Protein AF-A0A355BJ75-F1 (afdb_monomer)

Radius of gyration: 17.8 Å; Cα contacts (8 Å, |Δi|>4): 146; chains: 1; bounding box: 40×38×51 Å

Foldseek 3Di:
DDDDDDPLNQLDDPVLVVDDVVVSVVLSVLLVVLLCLLQCLLLVVLLCVPPNVVVDPPVVSVVVCVLVVLAPDRSLVQSVVLLVQLVVLVVVLVPDDVVVSVVSNVCSLVVVLVVCSVVSNHGVVSSVSNVSSVVSLVSRPDPVVSVVSSVSNVVSSVVSNVD

Secondary structure (DSSP, 8-state):
------GGGGG--GGGGTS-HHHHHHHHHHHHHHHHHHHHHHHHHHHHHHH-GGGS-HHHHHHHHHHHTT--S-HHHHHHHHHHHHHHHHHHHHTS-HHHHHHHHHHHHHHHHHHHHHTTSS-HHHHHHHHHHHHHHHT-S-HHHHHHHHHHHHHHHHHHHH-

pLDDT: mean 85.35, std 8.66, range [39.56, 93.38]

Structure (mmCIF, N/CA/C/O backbone):
data_AF-A0A355BJ75-F1
#
_entry.id   AF-A0A355BJ75-F1
#
loop_
_atom_site.group_PDB
_atom_site.id
_atom_site.type_symbol
_atom_site.label_atom_id
_atom_site.label_alt_id
_atom_site.label_comp_id
_atom_site.label_asym_id
_atom_site.label_entity_id
_atom_site.label_seq_id
_atom_site.pdbx_PDB_ins_code
_atom_site.Cartn_x
_atom_site.Cartn_y
_atom_site.Cartn_z
_atom_site.occupancy
_atom_site.B_iso_or_equiv
_atom_site.auth_seq_id
_atom_site.auth_comp_id
_atom_site.auth_asym_id
_atom_site.auth_atom_id
_atom_site.pdbx_PDB_model_num
ATOM 1 N N . MET A 1 1 ? 5.037 14.702 -27.907 1.00 39.56 1 MET A N 1
ATOM 2 C CA . MET A 1 1 ? 3.839 14.291 -28.670 1.00 39.56 1 MET A CA 1
ATOM 3 C C . MET A 1 1 ? 3.348 12.990 -28.061 1.00 39.56 1 MET A C 1
ATOM 5 O O . MET A 1 1 ? 4.135 12.057 -28.001 1.00 39.56 1 MET A O 1
ATOM 9 N N . ALA A 1 2 ? 2.124 12.947 -27.533 1.00 49.44 2 ALA A N 1
ATOM 10 C CA . ALA A 1 2 ? 1.550 11.709 -27.013 1.00 49.44 2 ALA A CA 1
ATOM 11 C C . ALA A 1 2 ? 1.023 10.887 -28.198 1.00 49.44 2 ALA A C 1
ATOM 13 O O . ALA A 1 2 ? 0.060 11.292 -28.846 1.00 49.44 2 ALA A O 1
ATOM 14 N N . MET A 1 3 ? 1.692 9.779 -28.521 1.00 63.31 3 MET A N 1
ATOM 15 C CA . MET A 1 3 ? 1.093 8.733 -29.352 1.00 63.31 3 MET A CA 1
ATOM 16 C C . MET A 1 3 ? 0.128 7.917 -28.480 1.00 63.31 3 MET A C 1
ATOM 18 O O . MET A 1 3 ? 0.359 7.808 -27.273 1.00 63.31 3 MET A O 1
ATOM 22 N N . PRO A 1 4 ? -0.956 7.366 -29.049 1.00 58.50 4 PRO A N 1
ATOM 23 C CA . PRO A 1 4 ? -1.841 6.480 -28.310 1.00 58.50 4 PRO A CA 1
ATOM 24 C C . PRO A 1 4 ? -1.044 5.260 -27.837 1.00 58.50 4 PRO A C 1
ATOM 26 O O . PRO A 1 4 ? -0.521 4.505 -28.652 1.00 58.50 4 PRO A O 1
ATOM 29 N N . ALA A 1 5 ? -0.938 5.111 -26.520 1.00 68.50 5 ALA A N 1
ATOM 30 C CA . ALA A 1 5 ? -0.322 3.969 -25.863 1.00 68.50 5 ALA A CA 1
ATOM 31 C C . ALA A 1 5 ? -1.426 3.098 -25.255 1.00 68.50 5 ALA A C 1
ATOM 33 O O . ALA A 1 5 ? -2.350 3.606 -24.610 1.00 68.50 5 ALA A O 1
ATOM 34 N N . GLY A 1 6 ? -1.349 1.789 -25.473 1.00 72.44 6 GLY A N 1
ATOM 35 C CA . GLY A 1 6 ? -2.214 0.824 -24.808 1.00 72.44 6 GLY A CA 1
ATOM 36 C C . GLY A 1 6 ? -1.858 0.697 -23.325 1.00 72.44 6 GLY A C 1
ATOM 37 O O . GLY A 1 6 ? -0.740 0.988 -22.912 1.00 72.44 6 GLY A O 1
ATOM 38 N N . PHE A 1 7 ? -2.785 0.200 -22.502 1.00 71.69 7 PHE A N 1
ATOM 39 C CA . PHE A 1 7 ? -2.536 -0.046 -21.071 1.00 71.69 7 PHE A CA 1
ATOM 40 C C . PHE A 1 7 ? -1.271 -0.892 -20.819 1.00 71.69 7 PHE A C 1
ATOM 42 O O . PHE A 1 7 ? -0.508 -0.624 -19.893 1.00 71.69 7 PHE A O 1
ATOM 49 N N . PHE A 1 8 ? -1.018 -1.879 -21.683 1.00 74.56 8 PHE A N 1
ATOM 50 C CA . PHE A 1 8 ? 0.146 -2.760 -21.595 1.00 74.56 8 PHE A CA 1
ATOM 51 C C . PHE A 1 8 ? 1.471 -2.092 -21.965 1.00 74.56 8 PHE A C 1
ATOM 53 O O . PHE A 1 8 ? 2.511 -2.564 -21.509 1.00 74.56 8 PHE A O 1
ATOM 60 N N . ASP A 1 9 ? 1.455 -0.998 -22.726 1.00 72.88 9 ASP A N 1
ATOM 61 C CA . ASP A 1 9 ? 2.684 -0.292 -23.109 1.00 72.88 9 ASP A CA 1
ATOM 62 C C . ASP A 1 9 ? 3.337 0.357 -21.892 1.00 72.88 9 ASP A C 1
ATOM 64 O O . ASP A 1 9 ? 4.556 0.447 -21.798 1.00 72.88 9 ASP A O 1
ATOM 68 N N . PHE A 1 10 ? 2.535 0.728 -20.898 1.00 73.06 10 PHE A N 1
ATOM 69 C CA . PHE A 1 10 ? 3.042 1.297 -19.661 1.00 73.06 10 PHE A CA 1
ATOM 70 C C . PHE A 1 10 ? 3.544 0.265 -18.645 1.00 73.06 10 PHE A C 1
ATOM 72 O O . PHE A 1 10 ? 4.187 0.621 -17.658 1.00 73.06 10 PHE A O 1
ATOM 79 N N . LEU A 1 11 ? 3.254 -1.016 -18.879 1.00 75.06 11 LEU A N 1
ATOM 80 C CA . LEU A 1 11 ? 3.837 -2.118 -18.120 1.00 75.06 11 LEU A CA 1
ATOM 81 C C . LEU A 1 11 ? 5.191 -2.546 -18.690 1.00 75.06 11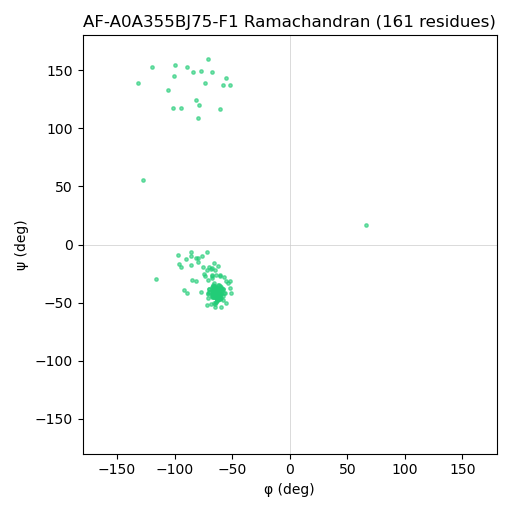 LEU A C 1
ATOM 83 O O . LEU A 1 11 ? 5.840 -3.395 -18.080 1.00 75.06 11 LEU A O 1
ATOM 87 N N . GLN A 1 12 ? 5.612 -1.989 -19.829 1.00 76.12 12 GLN A N 1
ATOM 88 C CA . GLN A 1 12 ? 6.899 -2.255 -20.460 1.00 76.12 12 GLN A CA 1
ATOM 89 C C . GLN A 1 12 ? 7.892 -1.134 -20.158 1.00 76.12 12 GLN A C 1
ATOM 91 O O . GLN A 1 12 ? 7.536 0.042 -20.096 1.00 76.12 12 GLN A O 1
ATOM 96 N N . THR A 1 13 ? 9.156 -1.510 -20.002 1.00 79.25 13 THR A N 1
ATOM 97 C CA . THR A 1 13 ? 10.265 -0.568 -19.821 1.00 79.25 13 THR A CA 1
ATOM 98 C C . THR A 1 13 ? 11.263 -0.753 -20.958 1.00 79.25 13 THR A C 1
ATOM 100 O O . THR A 1 13 ? 11.395 -1.853 -21.490 1.00 79.25 13 THR A O 1
ATOM 103 N N . ALA A 1 14 ? 12.012 0.296 -21.317 1.00 75.31 14 ALA A N 1
ATOM 104 C CA . ALA A 1 14 ? 13.102 0.188 -22.293 1.00 75.31 14 ALA A CA 1
ATOM 105 C C . ALA A 1 14 ? 14.116 -0.911 -21.913 1.00 75.31 14 ALA A C 1
ATOM 107 O O . ALA A 1 14 ? 14.617 -1.612 -22.788 1.00 75.31 14 ALA A O 1
ATOM 108 N N . ASP A 1 15 ? 14.329 -1.124 -20.611 1.00 73.94 15 ASP A N 1
ATOM 109 C CA . ASP A 1 15 ? 15.190 -2.177 -20.061 1.00 73.94 15 ASP A CA 1
ATOM 110 C C . ASP A 1 15 ? 14.740 -3.601 -20.434 1.00 73.94 15 ASP A C 1
ATOM 112 O O . ASP A 1 15 ? 15.571 -4.500 -20.548 1.00 73.94 15 ASP A O 1
ATOM 116 N N . ASP A 1 16 ? 13.448 -3.821 -20.703 1.00 79.25 16 ASP A N 1
ATOM 117 C CA . ASP A 1 16 ? 12.927 -5.147 -21.064 1.00 79.25 16 ASP A CA 1
ATOM 118 C C . ASP A 1 16 ? 13.431 -5.626 -22.427 1.00 79.25 16 ASP A C 1
ATOM 120 O O . ASP A 1 16 ? 13.516 -6.832 -22.657 1.00 79.25 16 ASP A O 1
ATOM 124 N N . TYR A 1 17 ? 13.784 -4.694 -23.317 1.00 81.31 17 TYR A N 1
ATOM 125 C CA . TYR A 1 17 ? 14.317 -5.003 -24.645 1.00 81.31 17 TYR A CA 1
ATOM 126 C C . TYR A 1 17 ? 15.775 -5.472 -24.600 1.00 81.31 17 TYR A C 1
ATOM 128 O O . TYR A 1 17 ? 16.236 -6.119 -25.538 1.00 81.31 17 TYR A O 1
ATOM 136 N N . TYR A 1 18 ? 16.489 -5.185 -23.508 1.00 84.69 18 TYR A N 1
ATOM 137 C CA . TYR A 1 18 ? 17.869 -5.627 -23.297 1.00 84.69 18 TYR A CA 1
ATOM 138 C C . TYR A 1 18 ? 17.955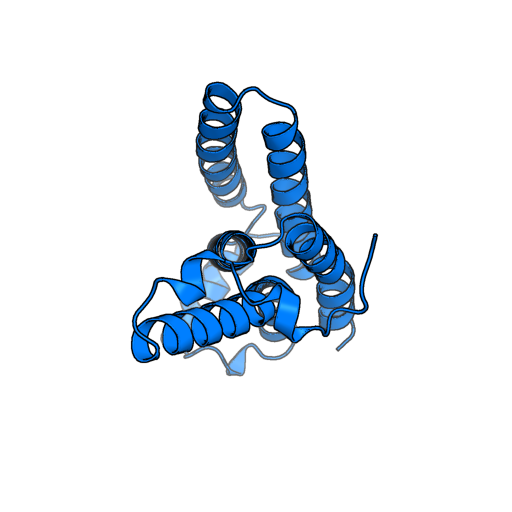 -6.981 -22.584 1.00 84.69 18 TYR A C 1
ATOM 140 O O . TYR A 1 18 ? 19.022 -7.594 -22.537 1.00 84.69 18 TYR A O 1
ATOM 148 N N . LEU A 1 19 ? 16.843 -7.463 -22.027 1.00 85.62 19 LEU A N 1
ATOM 149 C CA . LEU A 1 19 ? 16.778 -8.735 -21.320 1.00 85.62 19 LEU A CA 1
ATOM 150 C C . LEU A 1 19 ? 16.453 -9.893 -22.264 1.00 85.62 19 LEU A C 1
ATOM 152 O O . LEU A 1 19 ? 15.741 -9.755 -23.257 1.00 85.62 19 LEU A O 1
ATOM 156 N N . HIS A 1 20 ? 16.912 -11.090 -21.894 1.00 90.62 20 HIS A N 1
ATOM 157 C CA . HIS A 1 20 ? 16.468 -12.311 -22.560 1.00 90.62 20 HIS A CA 1
ATOM 158 C C . HIS A 1 20 ? 14.931 -12.432 -22.441 1.00 90.62 20 HIS A C 1
ATOM 160 O O . HIS A 1 20 ? 14.391 -12.226 -21.346 1.00 90.62 20 HIS A O 1
ATOM 166 N N . PRO A 1 21 ? 14.206 -12.826 -23.507 1.00 86.75 21 PRO A N 1
ATOM 167 C CA . PRO A 1 21 ? 12.739 -12.767 -23.567 1.00 86.75 21 PRO A CA 1
ATOM 168 C C . PRO A 1 21 ? 12.022 -13.537 -22.446 1.00 86.75 21 PRO A C 1
ATOM 170 O O . PRO A 1 21 ? 10.925 -13.159 -22.030 1.00 86.75 21 PRO A O 1
ATOM 173 N N . ILE A 1 22 ? 12.648 -14.589 -21.911 1.00 89.88 22 ILE A N 1
ATOM 174 C CA . ILE A 1 22 ? 12.136 -15.340 -20.754 1.00 89.88 22 ILE A CA 1
ATOM 175 C C . ILE A 1 22 ? 12.131 -14.460 -19.493 1.00 89.88 22 ILE A C 1
ATOM 177 O O . ILE A 1 22 ? 11.095 -14.334 -18.842 1.00 89.88 22 ILE A O 1
ATOM 181 N N . PHE A 1 23 ? 13.247 -13.793 -19.180 1.00 88.69 23 PHE A N 1
ATOM 182 C CA . PHE A 1 23 ? 13.347 -12.910 -18.013 1.00 88.69 23 PHE A CA 1
ATOM 183 C C . PHE A 1 23 ? 12.448 -11.678 -18.156 1.00 88.69 23 PHE A C 1
ATOM 185 O O . PHE A 1 23 ? 11.756 -11.323 -17.204 1.00 88.69 23 PHE A O 1
ATOM 192 N N . ALA A 1 24 ? 12.365 -11.092 -19.355 1.00 87.38 24 ALA A N 1
ATOM 193 C CA . ALA A 1 24 ? 11.446 -9.987 -19.636 1.00 87.38 24 ALA A CA 1
ATOM 194 C C . ALA A 1 24 ? 9.972 -10.390 -19.427 1.00 87.38 24 ALA A C 1
ATOM 196 O O . ALA A 1 24 ? 9.157 -9.618 -18.925 1.00 87.38 24 ALA A O 1
ATOM 197 N N . THR A 1 25 ? 9.599 -11.623 -19.776 1.00 87.31 25 THR A N 1
ATOM 198 C CA . THR A 1 25 ? 8.228 -12.119 -19.577 1.00 87.31 25 THR A CA 1
ATOM 199 C C . THR A 1 25 ? 7.916 -12.352 -18.102 1.00 87.31 25 THR A C 1
ATOM 201 O O . THR A 1 25 ? 6.856 -11.939 -17.640 1.00 87.31 25 THR A O 1
ATOM 204 N N . VAL A 1 26 ? 8.845 -12.930 -17.336 1.00 89.75 26 VAL A N 1
ATOM 205 C CA . VAL A 1 26 ? 8.689 -13.083 -15.879 1.00 89.75 26 VAL A CA 1
ATOM 206 C C . VAL A 1 26 ? 8.572 -11.719 -15.190 1.00 89.75 26 VAL A C 1
ATOM 208 O O . VAL A 1 26 ? 7.681 -11.530 -14.365 1.00 89.75 26 VAL A O 1
ATOM 211 N N . ALA A 1 27 ? 9.397 -10.740 -15.573 1.00 88.06 27 ALA A N 1
ATOM 212 C CA . ALA A 1 27 ? 9.315 -9.381 -15.041 1.00 88.06 27 ALA A CA 1
ATOM 213 C C . ALA A 1 27 ? 7.946 -8.730 -15.317 1.00 88.06 27 ALA A C 1
ATOM 215 O O . ALA A 1 27 ? 7.360 -8.124 -14.419 1.00 88.06 27 ALA A O 1
ATOM 216 N N . ARG A 1 28 ? 7.385 -8.916 -16.521 1.00 87.12 28 ARG A N 1
ATOM 217 C CA . ARG A 1 28 ? 6.034 -8.437 -16.866 1.00 87.12 28 ARG A CA 1
ATOM 218 C C . ARG A 1 28 ? 4.944 -9.069 -15.992 1.00 87.12 28 ARG A C 1
ATOM 220 O O . ARG A 1 28 ? 4.066 -8.349 -15.519 1.00 87.12 28 ARG A O 1
ATOM 227 N N . TRP A 1 29 ? 5.021 -10.373 -15.713 1.00 89.50 29 TRP A N 1
ATOM 228 C CA . TRP A 1 29 ? 4.088 -11.041 -14.792 1.00 89.50 29 TRP A CA 1
ATOM 229 C C . TRP A 1 29 ? 4.184 -10.500 -13.365 1.00 89.50 29 TRP A C 1
ATOM 231 O O . TRP A 1 29 ? 3.158 -10.267 -12.728 1.00 89.50 29 TRP A O 1
ATOM 241 N N . ILE A 1 30 ? 5.399 -10.239 -12.881 1.00 90.62 30 ILE A N 1
ATOM 242 C CA . ILE A 1 30 ? 5.610 -9.634 -11.562 1.00 90.62 30 ILE A CA 1
ATOM 243 C C . ILE A 1 30 ? 4.987 -8.234 -11.503 1.00 90.62 30 ILE A C 1
ATOM 245 O O . ILE A 1 30 ? 4.299 -7.929 -10.534 1.00 90.62 30 ILE A O 1
ATOM 249 N N . ARG A 1 31 ? 5.151 -7.399 -12.539 1.00 89.94 31 ARG A N 1
ATOM 250 C CA . ARG A 1 31 ? 4.524 -6.063 -12.591 1.00 89.94 31 ARG A CA 1
ATOM 251 C C . ARG A 1 31 ? 3.000 -6.132 -12.624 1.00 89.94 31 ARG A C 1
ATOM 253 O O . ARG A 1 31 ? 2.348 -5.324 -11.971 1.00 89.94 31 ARG A O 1
ATOM 260 N N . LEU A 1 32 ? 2.431 -7.109 -13.331 1.00 89.38 32 LEU A N 1
ATOM 261 C CA . LEU A 1 32 ? 0.985 -7.337 -13.339 1.00 89.38 32 LEU A CA 1
ATOM 262 C C . LEU A 1 32 ? 0.474 -7.701 -11.936 1.00 89.38 32 LEU A C 1
ATOM 264 O O . LEU A 1 32 ? -0.489 -7.110 -11.452 1.00 89.38 32 LEU A O 1
ATOM 268 N N . LEU A 1 33 ? 1.154 -8.628 -11.253 1.00 91.69 33 LEU A N 1
ATOM 269 C CA . LEU A 1 33 ? 0.840 -8.985 -9.867 1.00 91.69 33 LEU A CA 1
ATOM 270 C C . LEU A 1 33 ? 1.017 -7.792 -8.923 1.00 91.69 33 LEU A C 1
ATOM 272 O O . LEU A 1 33 ? 0.202 -7.589 -8.024 1.00 91.69 33 LEU A O 1
ATOM 276 N N . ALA A 1 34 ? 2.044 -6.975 -9.140 1.00 91.44 34 ALA A N 1
ATOM 277 C CA . ALA A 1 34 ? 2.289 -5.776 -8.357 1.00 91.44 34 ALA A CA 1
ATOM 278 C C . ALA A 1 34 ? 1.181 -4.727 -8.546 1.00 91.44 34 ALA A C 1
ATOM 280 O O . ALA A 1 34 ? 0.762 -4.097 -7.581 1.00 91.44 34 ALA A O 1
ATOM 281 N N . LEU A 1 35 ? 0.638 -4.581 -9.756 1.00 90.62 35 LEU A N 1
ATOM 282 C CA . LEU A 1 35 ? -0.479 -3.676 -10.029 1.00 90.62 35 LEU A CA 1
ATOM 283 C C . LEU A 1 35 ? -1.742 -4.088 -9.261 1.00 90.62 35 LEU A C 1
ATOM 285 O O . LEU A 1 35 ? -2.382 -3.251 -8.618 1.00 90.62 35 LEU A O 1
ATOM 289 N N . VAL A 1 36 ? -2.067 -5.384 -9.281 1.00 91.00 36 VAL A N 1
ATOM 290 C CA . VAL A 1 36 ? -3.214 -5.932 -8.542 1.00 91.00 36 VAL A CA 1
ATOM 291 C C . VAL A 1 36 ? -2.997 -5.781 -7.038 1.00 91.00 36 VAL A C 1
ATOM 293 O O . VAL A 1 36 ? -3.806 -5.161 -6.361 1.00 91.00 36 VAL A O 1
ATOM 296 N N . THR A 1 37 ? -1.875 -6.271 -6.511 1.00 92.06 37 THR A N 1
ATOM 297 C CA . THR A 1 37 ? -1.597 -6.244 -5.064 1.00 92.06 37 THR A CA 1
ATOM 298 C C . THR A 1 37 ? -1.445 -4.828 -4.510 1.00 92.06 37 THR A C 1
ATOM 300 O O . THR A 1 37 ? -1.911 -4.555 -3.408 1.00 92.06 37 THR A O 1
ATOM 303 N N . SER A 1 38 ? -0.862 -3.901 -5.272 1.00 91.44 38 SER A N 1
ATOM 304 C CA . SER A 1 38 ? -0.760 -2.492 -4.886 1.00 91.44 38 SER A CA 1
ATOM 305 C C . SER A 1 38 ? -2.132 -1.872 -4.633 1.00 91.44 38 SER A C 1
ATOM 307 O O . SER A 1 38 ? -2.265 -1.078 -3.712 1.00 91.44 38 SER A O 1
ATOM 309 N N . THR A 1 39 ? -3.150 -2.210 -5.420 1.00 90.00 39 THR A N 1
ATOM 310 C CA . THR A 1 39 ? -4.476 -1.583 -5.309 1.00 90.00 39 THR A CA 1
ATOM 311 C C . THR A 1 39 ? -5.414 -2.344 -4.379 1.00 90.00 39 THR A C 1
ATOM 313 O O . THR A 1 39 ? -6.135 -1.727 -3.599 1.00 90.00 39 THR A O 1
ATOM 316 N N . SER A 1 40 ? -5.380 -3.678 -4.415 1.00 90.62 40 SER A N 1
ATOM 317 C CA . SER A 1 40 ? -6.369 -4.511 -3.735 1.00 90.62 40 SER A CA 1
ATOM 318 C C . SER A 1 40 ? -5.962 -4.986 -2.341 1.00 90.62 40 SER A C 1
ATOM 320 O O . SER A 1 40 ? -6.841 -5.375 -1.578 1.00 90.62 40 SER A O 1
ATOM 322 N N . ALA A 1 41 ? -4.676 -4.985 -1.968 1.00 92.00 41 ALA A N 1
ATOM 323 C CA . ALA A 1 41 ? -4.231 -5.661 -0.743 1.00 92.00 41 ALA A CA 1
ATOM 324 C C . ALA A 1 41 ? -4.877 -5.103 0.539 1.00 92.00 41 ALA A C 1
ATOM 326 O O . ALA A 1 41 ? -5.373 -5.878 1.360 1.00 92.00 41 ALA A O 1
ATOM 327 N N . SER A 1 42 ? -4.924 -3.779 0.707 1.00 91.06 42 SER A N 1
ATOM 328 C CA . SER A 1 42 ? -5.552 -3.150 1.878 1.00 91.06 42 SER A CA 1
ATOM 329 C C . SER A 1 42 ? -7.074 -3.295 1.875 1.00 91.06 42 SER A C 1
ATOM 331 O O . SER A 1 42 ? -7.661 -3.594 2.914 1.00 91.06 42 SER A O 1
ATOM 333 N N . ALA A 1 43 ? -7.713 -3.197 0.708 1.00 90.31 43 ALA A N 1
ATOM 334 C CA . ALA A 1 43 ? -9.144 -3.458 0.551 1.00 90.31 43 ALA A CA 1
ATOM 335 C C . ALA A 1 43 ? -9.514 -4.912 0.910 1.00 90.31 43 ALA A C 1
ATOM 337 O O . ALA A 1 43 ? -10.464 -5.150 1.653 1.00 90.31 43 ALA A O 1
ATOM 338 N N . ILE A 1 44 ? -8.722 -5.891 0.458 1.00 90.00 44 ILE A N 1
ATOM 339 C CA . ILE A 1 44 ? -8.899 -7.312 0.787 1.00 90.00 44 ILE A CA 1
ATOM 340 C C . ILE A 1 44 ? -8.761 -7.540 2.295 1.00 90.00 44 ILE A C 1
ATOM 342 O O . ILE A 1 44 ? -9.558 -8.277 2.873 1.00 90.00 44 ILE A O 1
ATOM 346 N N . TYR A 1 45 ? -7.794 -6.892 2.953 1.00 90.12 45 TYR A N 1
ATOM 347 C CA . TYR A 1 45 ? -7.663 -6.971 4.408 1.00 90.12 45 TYR A CA 1
ATOM 348 C C . TYR A 1 45 ? -8.937 -6.494 5.117 1.00 90.12 45 TYR A C 1
ATOM 350 O O . TYR A 1 45 ? -9.450 -7.206 5.982 1.00 90.12 45 TYR A O 1
ATOM 358 N N . VAL A 1 46 ? -9.487 -5.337 4.733 1.00 90.19 46 VAL A N 1
ATOM 359 C CA . VAL A 1 46 ? -10.724 -4.806 5.333 1.00 90.19 46 VAL A CA 1
ATOM 360 C C . VAL A 1 46 ? -11.903 -5.753 5.090 1.00 90.19 46 VAL A C 1
ATOM 362 O O . VAL A 1 46 ? -12.638 -6.052 6.030 1.00 90.19 46 VAL A O 1
ATOM 365 N N . ALA A 1 47 ? -12.041 -6.300 3.880 1.00 87.00 47 ALA A N 1
ATOM 366 C CA . ALA A 1 47 ? -13.125 -7.221 3.538 1.00 87.00 47 ALA A CA 1
ATOM 367 C C . ALA A 1 47 ? -13.052 -8.546 4.323 1.00 87.00 47 ALA A C 1
ATOM 369 O O . ALA A 1 47 ? -14.052 -9.003 4.880 1.00 87.00 47 ALA A O 1
ATOM 370 N N . ILE A 1 48 ? -11.865 -9.157 4.421 1.00 86.75 48 ILE A N 1
ATOM 371 C CA . ILE A 1 48 ? -11.670 -10.418 5.159 1.00 86.75 48 ILE A CA 1
ATOM 372 C C . ILE A 1 48 ? -11.920 -10.205 6.648 1.00 86.75 48 ILE A C 1
ATOM 374 O O . ILE A 1 48 ? -12.596 -10.998 7.298 1.00 86.75 48 ILE A O 1
ATOM 378 N N . THR A 1 49 ? -11.377 -9.126 7.202 1.00 83.88 49 THR A N 1
ATOM 379 C CA . THR A 1 49 ? -11.466 -8.872 8.638 1.00 83.88 49 THR A CA 1
ATOM 380 C C . THR A 1 49 ? -12.854 -8.400 9.071 1.00 83.88 49 THR A C 1
ATOM 382 O O . THR A 1 49 ? -13.229 -8.629 10.221 1.00 83.88 49 THR A O 1
ATOM 385 N N . THR A 1 50 ? -13.634 -7.785 8.185 1.00 83.19 50 THR A N 1
ATOM 386 C CA . THR A 1 50 ? -14.997 -7.335 8.506 1.00 83.19 50 THR A CA 1
ATOM 387 C C . THR A 1 50 ? -16.044 -8.419 8.236 1.00 83.19 50 THR A C 1
ATOM 389 O O . THR A 1 50 ? -16.902 -8.635 9.087 1.00 83.19 50 THR A O 1
ATOM 392 N N . PHE A 1 51 ? -15.946 -9.154 7.120 1.00 79.56 51 PHE A N 1
ATOM 393 C CA . PHE A 1 51 ? -17.021 -10.051 6.662 1.00 79.56 51 PHE A CA 1
ATOM 394 C C . PHE A 1 51 ? -16.655 -11.538 6.625 1.00 79.56 51 PHE A C 1
ATOM 396 O O . PHE A 1 51 ? -17.524 -12.378 6.830 1.00 79.56 51 PHE A O 1
ATOM 403 N N . HIS A 1 52 ? -15.386 -11.888 6.394 1.00 80.25 52 HIS A N 1
ATOM 404 C CA . HIS A 1 52 ? -14.974 -13.270 6.104 1.00 80.25 52 HIS A CA 1
ATOM 405 C C . HIS A 1 52 ? -13.836 -13.761 7.013 1.00 80.25 52 HIS A C 1
ATOM 407 O O . HIS A 1 52 ? -12.799 -14.235 6.544 1.00 80.25 52 HIS A O 1
ATOM 413 N N . TYR A 1 53 ? -14.026 -13.689 8.333 1.00 75.31 53 TYR A N 1
ATOM 414 C CA . TYR A 1 53 ? -13.015 -14.145 9.297 1.00 75.31 53 TYR A CA 1
ATOM 415 C C . TYR A 1 53 ? -12.746 -15.661 9.229 1.00 75.31 53 TYR A C 1
ATOM 417 O O . TYR A 1 53 ? -11.666 -16.107 9.613 1.00 75.31 53 TYR A O 1
ATOM 425 N N . GLU A 1 54 ? -13.689 -16.444 8.697 1.00 70.06 54 GLU A N 1
ATOM 426 C CA . GLU A 1 54 ? -13.598 -17.905 8.537 1.00 70.06 54 GLU A CA 1
ATOM 427 C C . GLU A 1 54 ? -12.545 -18.351 7.511 1.00 70.06 54 GLU A C 1
ATOM 429 O O . GLU A 1 54 ? -12.070 -19.485 7.557 1.00 70.06 54 GLU A O 1
ATOM 434 N N . VAL A 1 55 ? -12.132 -17.453 6.609 1.00 77.19 55 VAL A N 1
ATOM 435 C CA . VAL A 1 55 ? -11.086 -17.723 5.607 1.00 77.19 55 VAL A CA 1
ATOM 436 C C . VAL A 1 55 ? -9.703 -17.835 6.265 1.00 77.19 55 VAL A C 1
ATOM 438 O O . VAL A 1 55 ? -8.777 -18.419 5.699 1.00 77.19 55 VAL A O 1
ATOM 441 N N . ILE A 1 56 ? -9.543 -17.301 7.480 1.00 75.75 56 ILE A N 1
ATOM 442 C CA . ILE A 1 56 ? -8.279 -17.334 8.213 1.00 75.75 56 ILE A CA 1
ATOM 443 C C . ILE A 1 56 ? -8.133 -18.701 8.902 1.00 75.75 56 ILE A C 1
ATOM 445 O O . ILE A 1 56 ? -8.978 -19.063 9.724 1.00 75.75 56 ILE A O 1
ATOM 449 N N . PRO A 1 57 ? -7.036 -19.450 8.662 1.00 80.12 57 PRO A N 1
ATOM 450 C CA . PRO A 1 57 ? -6.780 -20.708 9.355 1.00 80.12 57 PRO A CA 1
ATOM 451 C C . PRO A 1 57 ? -6.880 -20.541 10.875 1.00 80.12 57 PRO A C 1
ATOM 453 O O . PRO A 1 57 ? -6.321 -19.598 11.437 1.00 80.12 57 PRO A O 1
ATOM 456 N N . SER A 1 58 ? -7.522 -21.489 11.560 1.00 73.81 58 SER A N 1
ATOM 457 C CA . SER A 1 58 ? -7.824 -21.410 13.001 1.00 73.81 58 SER A CA 1
ATOM 458 C C . SER A 1 58 ? -6.611 -21.098 13.890 1.00 73.81 58 SER A C 1
ATOM 460 O O . SER A 1 58 ? -6.735 -20.396 14.894 1.00 73.81 58 SER A O 1
ATOM 462 N N . ARG A 1 59 ? -5.411 -21.547 13.493 1.00 76.00 59 ARG A N 1
ATOM 463 C CA . ARG A 1 59 ? -4.143 -21.238 14.180 1.00 76.00 59 ARG A CA 1
ATOM 464 C C . ARG A 1 59 ? -3.761 -19.755 14.114 1.00 76.00 59 ARG A C 1
ATOM 466 O O . ARG A 1 59 ? -3.210 -19.231 15.074 1.00 76.00 59 ARG A O 1
ATOM 473 N N . LEU A 1 60 ? -4.038 -19.088 12.993 1.00 72.75 60 LEU A N 1
ATOM 474 C CA . LEU A 1 60 ? -3.769 -17.661 12.791 1.00 72.75 60 LEU A CA 1
ATOM 475 C C . LEU A 1 60 ? -4.901 -16.792 13.341 1.00 72.75 60 LEU A C 1
ATOM 477 O O . LEU A 1 60 ? -4.645 -15.694 13.827 1.00 72.75 60 LEU A O 1
ATOM 481 N N . LEU A 1 61 ? -6.132 -17.304 13.329 1.00 75.31 61 LEU A N 1
ATOM 482 C CA . LEU A 1 61 ? -7.319 -16.595 13.800 1.00 75.31 61 LEU A CA 1
ATOM 483 C C . LEU A 1 61 ? -7.182 -16.178 15.270 1.00 75.31 61 LEU A C 1
ATOM 485 O O . LEU A 1 61 ? -7.508 -15.049 15.619 1.00 75.31 61 LEU A O 1
ATOM 489 N N . LEU A 1 62 ? -6.600 -17.033 16.116 1.00 74.31 62 LEU A N 1
ATOM 490 C CA . LEU A 1 62 ? -6.387 -16.736 17.537 1.00 74.31 62 LEU A CA 1
ATOM 491 C C . LEU A 1 62 ? -5.373 -15.599 17.760 1.00 74.31 62 LEU A C 1
ATOM 493 O O . LEU A 1 62 ? -5.553 -14.766 18.649 1.00 74.31 62 LEU A O 1
ATOM 497 N N . SER A 1 63 ? -4.334 -15.528 16.926 1.00 76.62 63 SER A N 1
ATOM 498 C CA . SER A 1 63 ? -3.360 -14.431 16.939 1.00 76.62 63 SER A CA 1
ATOM 499 C C . SER A 1 63 ? -3.976 -13.126 16.434 1.00 76.62 63 SER A C 1
ATOM 501 O O . SER A 1 63 ? -3.754 -12.081 17.039 1.00 76.62 63 SER A O 1
ATOM 503 N N . VAL A 1 64 ? -4.791 -13.187 15.375 1.00 76.94 64 VAL A N 1
ATOM 504 C CA . VAL A 1 64 ? -5.501 -12.022 14.816 1.00 76.94 64 VAL A CA 1
ATOM 505 C C . VAL A 1 64 ? -6.574 -11.500 15.775 1.00 76.94 64 VAL A C 1
ATOM 507 O O . VAL A 1 64 ? -6.716 -10.293 15.945 1.00 76.94 64 VAL A O 1
ATOM 510 N N . ALA A 1 65 ? -7.304 -12.388 16.449 1.00 75.69 65 ALA A N 1
ATOM 511 C CA . ALA A 1 65 ? -8.305 -12.014 17.443 1.00 75.69 65 ALA A CA 1
ATOM 512 C C . ALA A 1 65 ? -7.669 -11.311 18.652 1.00 75.69 65 ALA A C 1
ATOM 514 O O . ALA A 1 65 ? -8.199 -10.313 19.133 1.00 75.69 65 ALA A O 1
ATOM 515 N N . ARG A 1 66 ? -6.499 -11.781 19.113 1.00 77.19 66 ARG A N 1
ATOM 516 C CA . ARG A 1 66 ? -5.750 -11.125 20.198 1.00 77.19 66 ARG A CA 1
ATOM 517 C C . ARG A 1 66 ? -5.235 -9.747 19.803 1.00 77.19 66 ARG A C 1
ATOM 519 O O . ARG A 1 66 ? -5.341 -8.824 20.601 1.00 77.19 66 ARG A O 1
ATOM 526 N N . THR A 1 67 ? -4.686 -9.595 18.598 1.00 74.38 67 THR A N 1
ATOM 527 C CA . THR A 1 67 ? -4.163 -8.296 18.150 1.00 74.38 67 THR A CA 1
ATOM 528 C C . THR A 1 67 ? -5.278 -7.294 17.885 1.00 74.38 67 THR A C 1
ATOM 530 O O . THR A 1 67 ? -5.134 -6.140 18.272 1.00 74.38 67 THR A O 1
ATOM 533 N N . ARG A 1 68 ? -6.412 -7.719 17.314 1.00 75.75 68 ARG A N 1
ATOM 534 C CA . ARG A 1 68 ? -7.572 -6.833 17.120 1.00 75.75 68 ARG A CA 1
ATOM 535 C C . ARG A 1 68 ? -8.333 -6.522 18.403 1.00 75.75 68 ARG A C 1
ATOM 537 O O . ARG A 1 68 ? -8.878 -5.436 18.507 1.00 75.75 68 ARG A O 1
ATOM 544 N N . GLY A 1 69 ? -8.309 -7.399 19.405 1.00 72.50 69 GLY A N 1
ATOM 545 C CA . GLY A 1 69 ? -8.889 -7.103 20.719 1.00 72.50 69 GLY A CA 1
ATOM 546 C C . GLY A 1 69 ? -8.225 -5.928 21.450 1.00 72.50 69 GLY A C 1
ATOM 547 O O . GLY A 1 69 ? -8.826 -5.371 22.362 1.00 72.50 69 GLY A O 1
ATOM 548 N N . MET A 1 70 ? -7.006 -5.542 21.054 1.00 73.25 70 MET A N 1
ATOM 549 C CA . MET A 1 70 ? -6.289 -4.393 21.621 1.00 73.25 70 MET A CA 1
ATOM 550 C C . MET A 1 70 ? -6.433 -3.108 20.798 1.00 73.25 70 MET A C 1
ATOM 552 O O . MET A 1 70 ? -6.015 -2.054 21.270 1.00 73.25 70 MET A O 1
ATOM 556 N N . VAL A 1 71 ? -7.007 -3.183 19.592 1.00 84.44 71 VAL A N 1
ATOM 557 C CA . VAL A 1 71 ? -7.164 -2.033 18.695 1.00 84.44 71 VAL A CA 1
ATOM 558 C C . VAL A 1 71 ? -8.610 -1.530 18.773 1.00 84.44 71 VAL A C 1
ATOM 560 O O . VAL A 1 71 ? -9.524 -2.269 18.415 1.00 84.44 71 VAL A O 1
ATOM 563 N N . PRO A 1 72 ? -8.857 -0.288 19.229 1.00 80.06 72 PRO A N 1
ATOM 564 C CA . PRO A 1 72 ? -10.211 0.244 19.396 1.00 80.06 72 PRO A CA 1
ATOM 565 C C . PRO A 1 72 ? -10.845 0.732 18.082 1.00 80.06 72 PRO A C 1
ATOM 567 O O . PRO A 1 72 ? -12.035 1.041 18.052 1.00 80.06 72 PRO A O 1
ATOM 570 N N . LEU A 1 73 ? -10.060 0.850 17.005 1.00 85.50 73 LEU A N 1
ATOM 571 C CA . LEU A 1 73 ? -10.517 1.323 15.698 1.00 85.50 73 LEU A CA 1
ATOM 572 C C . LEU A 1 73 ? -11.134 0.193 14.867 1.00 85.50 73 LEU A C 1
ATOM 574 O O . LEU A 1 73 ? -10.710 -0.960 14.941 1.00 85.50 73 LEU A O 1
ATOM 578 N N . SER A 1 74 ? -12.110 0.533 14.019 1.00 88.75 74 SER A N 1
ATOM 579 C CA . SER A 1 74 ? -12.589 -0.401 12.997 1.00 88.75 74 SER A CA 1
ATOM 580 C C . SER A 1 74 ? -11.499 -0.638 11.950 1.00 88.75 74 SER A C 1
ATOM 582 O O . SER A 1 74 ? -10.721 0.265 11.637 1.00 88.75 74 SER A O 1
ATOM 584 N N . SER A 1 75 ? -11.460 -1.834 11.356 1.00 88.81 75 SER A N 1
ATOM 585 C CA . SER A 1 75 ? -10.415 -2.186 10.382 1.00 88.81 75 SER A CA 1
ATOM 586 C C . SER A 1 75 ? -10.390 -1.279 9.153 1.00 88.81 75 SER A C 1
ATOM 588 O O . SER A 1 75 ? -9.326 -1.065 8.581 1.00 88.81 75 SER A O 1
ATOM 590 N N . PHE A 1 76 ? -11.528 -0.685 8.788 1.00 90.88 76 PHE A N 1
ATOM 591 C CA . PHE A 1 76 ? -11.591 0.359 7.768 1.00 90.88 76 PHE A CA 1
ATOM 592 C C . PHE A 1 76 ? -10.839 1.632 8.185 1.00 90.88 76 PHE A C 1
ATOM 594 O O . PHE A 1 76 ? -10.001 2.120 7.431 1.00 90.88 76 PHE A O 1
ATOM 601 N N . VAL A 1 77 ? -11.110 2.163 9.385 1.00 91.69 77 VAL A N 1
ATOM 602 C CA . VAL A 1 77 ? -10.470 3.399 9.872 1.00 91.69 77 VAL A CA 1
ATOM 603 C C . VAL A 1 77 ? -8.977 3.179 10.097 1.00 91.69 77 VAL A C 1
ATOM 605 O O . VAL A 1 77 ? -8.170 4.024 9.726 1.00 91.69 77 VAL A O 1
ATOM 608 N N . GLU A 1 78 ? -8.607 2.023 10.641 1.00 91.69 78 GLU A N 1
ATOM 609 C CA . GLU A 1 78 ? -7.219 1.595 10.809 1.00 91.69 78 GLU A CA 1
ATOM 610 C C . GLU A 1 78 ? -6.454 1.616 9.471 1.00 91.69 78 GLU A C 1
ATOM 612 O O . GLU A 1 78 ? -5.391 2.234 9.357 1.00 91.69 78 GLU A O 1
ATOM 617 N N . ALA A 1 79 ? -7.036 0.997 8.434 1.00 92.38 79 ALA A N 1
ATOM 618 C CA . ALA A 1 79 ? -6.478 0.951 7.085 1.00 92.38 79 ALA A CA 1
ATOM 619 C C . ALA A 1 79 ? -6.387 2.340 6.446 1.00 92.38 79 ALA A C 1
ATOM 621 O O . ALA A 1 79 ? -5.364 2.675 5.851 1.00 92.38 79 ALA A O 1
ATOM 622 N N . LEU A 1 80 ? -7.412 3.175 6.624 1.00 93.06 80 LEU A N 1
ATOM 623 C CA . LEU A 1 80 ? -7.431 4.542 6.111 1.00 93.06 80 LEU A CA 1
ATOM 624 C C . LEU A 1 80 ? -6.317 5.391 6.735 1.00 93.06 80 LEU A C 1
ATOM 626 O O . LEU A 1 80 ? -5.590 6.062 6.007 1.00 93.06 80 LEU A O 1
ATOM 630 N N . VAL A 1 81 ? -6.137 5.333 8.059 1.00 92.94 81 VAL A N 1
ATOM 631 C CA . VAL A 1 81 ? -5.068 6.069 8.754 1.00 92.94 81 VAL A CA 1
ATOM 632 C C . VAL A 1 81 ? -3.696 5.649 8.232 1.00 92.94 81 VAL A C 1
ATOM 634 O O . VAL A 1 81 ? -2.872 6.511 7.918 1.00 92.94 81 VAL A O 1
ATOM 637 N N . MET A 1 82 ? -3.448 4.346 8.088 1.00 93.19 82 MET A N 1
ATOM 638 C CA . MET A 1 82 ? -2.165 3.854 7.586 1.00 93.19 82 MET A CA 1
ATOM 639 C C . MET A 1 82 ? -1.905 4.231 6.125 1.00 93.19 82 MET A C 1
ATOM 641 O O . MET A 1 82 ? -0.807 4.694 5.818 1.00 93.19 82 MET A O 1
ATOM 645 N N . GLU A 1 83 ? -2.887 4.084 5.232 1.00 92.19 83 GLU A N 1
ATOM 646 C CA . GLU A 1 83 ? -2.734 4.455 3.815 1.00 92.19 83 GLU A CA 1
ATOM 647 C C . GLU A 1 83 ? -2.496 5.966 3.655 1.00 92.19 83 GLU A C 1
ATOM 649 O O . GLU A 1 83 ? -1.583 6.369 2.935 1.00 92.19 83 GLU A O 1
ATOM 654 N N . VAL A 1 84 ? -3.228 6.814 4.394 1.00 93.31 84 VAL A N 1
ATOM 655 C CA . VAL A 1 84 ? -2.976 8.269 4.412 1.00 93.31 84 VAL A CA 1
ATOM 656 C C . VAL A 1 84 ? -1.565 8.572 4.908 1.00 93.31 84 VAL A C 1
ATOM 658 O O . VAL A 1 84 ? -0.867 9.403 4.332 1.00 93.31 84 VAL A O 1
ATOM 661 N N . THR A 1 85 ? -1.122 7.892 5.963 1.00 93.00 85 THR A N 1
ATOM 662 C CA . THR A 1 85 ? 0.193 8.145 6.555 1.00 93.00 85 THR A CA 1
ATOM 663 C C . THR A 1 85 ? 1.329 7.789 5.597 1.00 93.00 85 THR A C 1
ATOM 665 O O . THR A 1 85 ? 2.291 8.547 5.475 1.00 93.00 85 THR A O 1
ATOM 668 N N . ILE A 1 86 ? 1.210 6.675 4.872 1.00 92.00 86 ILE A N 1
ATOM 669 C CA . ILE A 1 86 ? 2.181 6.298 3.840 1.00 92.00 86 ILE A CA 1
ATOM 670 C C . ILE A 1 86 ? 2.176 7.290 2.675 1.00 92.00 86 ILE A C 1
ATOM 672 O O . ILE A 1 86 ? 3.251 7.659 2.199 1.00 92.00 86 ILE A O 1
ATOM 676 N N . GLU A 1 87 ? 1.009 7.765 2.233 1.00 91.19 87 GLU A N 1
ATOM 677 C CA . GLU A 1 87 ? 0.950 8.741 1.139 1.00 91.19 87 GLU A CA 1
ATOM 678 C C . GLU A 1 87 ? 1.565 10.088 1.552 1.00 91.19 87 GLU A C 1
ATOM 680 O O . GLU A 1 87 ? 2.320 10.680 0.782 1.00 91.19 87 GLU A O 1
ATOM 685 N N . LEU A 1 88 ? 1.345 10.528 2.797 1.00 91.94 88 LEU A N 1
ATOM 686 C CA . LEU A 1 88 ? 2.000 11.714 3.360 1.00 91.94 88 LEU A CA 1
ATOM 687 C C . LEU A 1 88 ? 3.521 11.552 3.436 1.00 91.94 88 LEU A C 1
ATOM 689 O O . LEU A 1 88 ? 4.257 12.453 3.029 1.00 91.94 88 LEU A O 1
ATOM 693 N N . LEU A 1 89 ? 4.003 10.404 3.930 1.00 92.00 89 LEU A N 1
ATOM 694 C CA . LEU A 1 89 ? 5.436 10.105 3.968 1.00 92.00 89 LEU A CA 1
ATOM 695 C C . LEU A 1 89 ? 6.038 10.156 2.564 1.00 92.00 89 LEU A C 1
ATOM 697 O O . LEU A 1 89 ? 7.089 10.760 2.356 1.00 92.00 89 LEU A O 1
ATOM 701 N N . ARG A 1 90 ? 5.353 9.572 1.582 1.00 88.44 90 ARG A N 1
ATOM 702 C CA . ARG A 1 90 ? 5.805 9.575 0.195 1.00 88.44 90 ARG A CA 1
ATOM 703 C C . ARG A 1 90 ? 5.853 10.988 -0.388 1.00 88.44 90 ARG A C 1
ATOM 705 O O . ARG A 1 90 ? 6.882 11.364 -0.948 1.00 88.44 90 ARG A O 1
ATOM 712 N N . GLU A 1 91 ? 4.787 11.766 -0.245 1.00 89.19 91 GLU A N 1
ATOM 713 C CA . GLU A 1 91 ? 4.711 13.136 -0.766 1.00 89.19 91 GLU A CA 1
ATOM 714 C C . GLU A 1 91 ? 5.802 14.031 -0.158 1.00 89.19 91 GLU A C 1
ATOM 716 O O . GLU A 1 91 ? 6.416 14.842 -0.854 1.00 89.19 91 GLU A O 1
ATOM 721 N N . ALA A 1 92 ? 6.123 13.825 1.123 1.00 90.06 92 ALA A N 1
ATOM 722 C CA . ALA A 1 92 ? 7.257 14.479 1.763 1.00 90.06 92 ALA A CA 1
ATOM 723 C C . ALA A 1 92 ? 8.595 14.047 1.136 1.00 90.06 92 ALA A C 1
ATOM 725 O O . ALA A 1 92 ? 9.432 14.896 0.832 1.00 90.06 92 ALA A O 1
ATOM 726 N N . THR A 1 93 ? 8.798 12.746 0.894 1.00 89.44 93 THR A N 1
ATOM 727 C CA . THR A 1 93 ? 10.069 12.221 0.352 1.00 89.44 93 THR A CA 1
ATOM 728 C C . THR A 1 93 ? 10.366 12.690 -1.072 1.00 89.44 93 THR A C 1
ATOM 730 O O . THR A 1 93 ? 11.528 12.919 -1.392 1.00 89.44 93 THR A O 1
ATOM 733 N N . VAL A 1 94 ? 9.340 12.896 -1.907 1.00 88.12 94 VAL A N 1
ATOM 734 C CA . VAL A 1 94 ? 9.494 13.385 -3.293 1.00 88.12 94 VAL A CA 1
ATOM 735 C C . VAL A 1 94 ? 9.986 14.836 -3.340 1.00 88.12 94 VAL A C 1
ATOM 737 O O . VAL A 1 94 ? 10.645 15.238 -4.296 1.00 88.12 94 VAL A O 1
ATOM 740 N N . ARG A 1 95 ? 9.697 15.629 -2.303 1.00 89.81 95 ARG A N 1
ATOM 741 C CA . ARG A 1 95 ? 10.075 17.052 -2.219 1.00 89.81 95 ARG A CA 1
ATOM 742 C C . ARG A 1 95 ? 11.478 17.277 -1.660 1.00 89.81 95 ARG A C 1
ATOM 744 O O . ARG A 1 95 ? 11.972 18.402 -1.684 1.00 89.81 95 ARG A O 1
ATOM 751 N N . LEU A 1 96 ? 12.107 16.232 -1.133 1.00 92.88 96 LEU A N 1
ATOM 752 C CA . LEU A 1 96 ? 13.404 16.301 -0.476 1.00 92.88 96 LEU A CA 1
ATOM 753 C C . LEU A 1 96 ? 14.530 15.843 -1.415 1.00 92.88 96 LEU A C 1
ATOM 755 O O . LEU A 1 96 ? 14.299 15.024 -2.305 1.00 92.88 96 LEU A O 1
ATOM 759 N N . PRO A 1 97 ? 15.777 16.305 -1.202 1.00 92.69 97 PRO A N 1
ATOM 760 C CA . PRO A 1 97 ? 16.941 15.744 -1.885 1.00 92.69 97 PRO A CA 1
ATOM 761 C C . PRO A 1 97 ? 17.039 14.231 -1.649 1.00 92.69 97 PRO A C 1
ATOM 763 O O . PRO A 1 97 ? 16.770 13.772 -0.541 1.00 92.69 97 PRO A O 1
ATOM 766 N N . ALA A 1 98 ? 17.478 13.464 -2.653 1.00 89.62 98 ALA A N 1
ATOM 767 C CA . ALA A 1 98 ? 17.434 11.995 -2.637 1.00 89.62 98 ALA A CA 1
ATOM 768 C C . ALA A 1 98 ? 18.034 11.350 -1.370 1.00 89.62 98 ALA A C 1
ATOM 770 O O . ALA A 1 98 ? 17.444 10.431 -0.804 1.00 8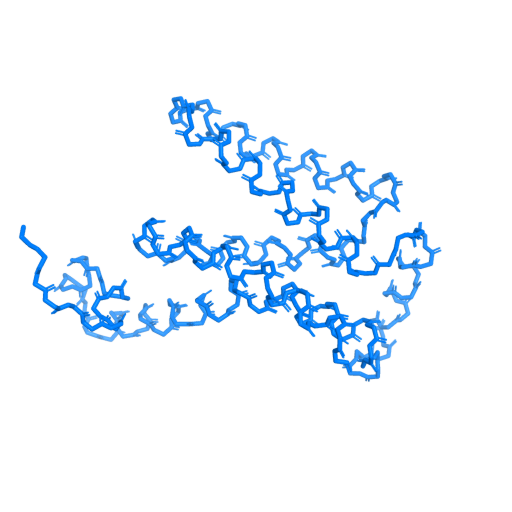9.62 98 ALA A O 1
ATOM 771 N N . THR A 1 99 ? 19.166 11.864 -0.879 1.00 91.94 99 THR A N 1
ATOM 772 C CA . THR A 1 99 ? 19.824 11.375 0.346 1.00 91.94 99 THR A CA 1
ATOM 773 C C . THR A 1 99 ? 18.978 11.598 1.601 1.00 91.94 99 THR A C 1
ATOM 775 O O . THR A 1 99 ? 18.902 10.724 2.459 1.00 91.94 99 THR A O 1
ATOM 778 N N . VAL A 1 100 ? 18.299 12.742 1.700 1.00 91.69 100 VAL A N 1
ATOM 779 C CA . VAL A 1 100 ? 17.424 13.086 2.830 1.00 91.69 100 VAL A CA 1
ATOM 780 C C . VAL A 1 100 ? 16.086 12.351 2.723 1.00 91.69 100 VAL A C 1
ATOM 782 O O . VAL A 1 100 ? 15.591 11.822 3.717 1.00 91.69 100 VAL A O 1
ATOM 785 N N . GLY A 1 101 ? 15.530 12.258 1.512 1.00 91.00 101 GLY A N 1
ATOM 786 C CA . GLY A 1 101 ? 14.294 11.530 1.227 1.00 91.00 101 GLY A CA 1
ATOM 787 C C . GLY A 1 101 ? 14.402 10.042 1.563 1.00 91.00 101 GLY A C 1
ATOM 788 O O . GLY A 1 101 ? 13.494 9.496 2.181 1.00 91.00 101 GLY A O 1
ATOM 789 N N . GLN A 1 102 ? 15.531 9.393 1.255 1.00 90.88 102 GLN A N 1
ATOM 790 C CA . GLN A 1 102 ? 15.753 7.989 1.618 1.00 90.88 102 GLN A CA 1
ATOM 791 C C . GLN A 1 102 ? 15.771 7.782 3.140 1.00 90.88 102 GLN A C 1
ATOM 793 O O . GLN A 1 102 ? 15.124 6.863 3.640 1.00 90.88 102 GLN A O 1
ATOM 798 N N . VAL A 1 103 ? 16.470 8.648 3.885 1.00 93.00 103 VAL A N 1
ATOM 799 C CA . VAL A 1 103 ? 16.532 8.564 5.355 1.00 93.00 103 VAL A CA 1
ATOM 800 C C . VAL A 1 103 ? 15.149 8.775 5.967 1.00 93.00 103 VAL A C 1
ATOM 802 O O . VAL A 1 103 ? 14.722 7.969 6.791 1.00 93.00 103 VAL A O 1
ATOM 805 N N . ILE A 1 104 ? 14.417 9.807 5.535 1.00 92.25 104 ILE A N 1
ATOM 806 C CA . ILE A 1 104 ? 13.057 10.076 6.020 1.00 92.25 104 ILE A CA 1
ATOM 807 C C . ILE A 1 104 ? 12.094 8.951 5.638 1.00 92.25 104 ILE A C 1
ATOM 809 O O . ILE A 1 104 ? 11.248 8.593 6.450 1.00 92.25 104 ILE A O 1
ATOM 813 N N . GLY A 1 105 ? 12.240 8.344 4.461 1.00 90.19 105 GLY A N 1
ATOM 814 C CA . GLY A 1 105 ? 11.438 7.190 4.060 1.00 90.19 105 GLY A CA 1
ATOM 815 C C . GLY A 1 105 ? 11.651 5.984 4.977 1.00 90.19 105 GLY A C 1
ATOM 816 O O . GLY A 1 105 ? 10.683 5.399 5.456 1.00 90.19 105 GLY A O 1
ATOM 817 N N . VAL A 1 106 ? 12.910 5.640 5.274 1.00 91.69 106 VAL A N 1
ATOM 818 C CA . VAL A 1 106 ? 13.248 4.500 6.145 1.00 91.69 106 VAL A CA 1
ATOM 819 C C . VAL A 1 106 ? 12.830 4.761 7.590 1.00 91.69 106 VAL A C 1
ATOM 821 O O . VAL A 1 106 ? 12.134 3.941 8.188 1.00 91.69 106 VAL A O 1
ATOM 824 N N . VAL A 1 107 ? 13.231 5.906 8.150 1.00 91.81 107 VAL A N 1
ATOM 825 C CA . VAL A 1 107 ? 12.908 6.273 9.535 1.00 91.81 107 VAL A CA 1
ATOM 826 C C . VAL A 1 107 ? 11.404 6.468 9.686 1.00 91.81 107 VAL A C 1
ATOM 828 O O . VAL A 1 107 ? 10.821 5.948 10.628 1.00 91.81 107 VAL A O 1
ATOM 831 N N . GLY A 1 108 ? 10.757 7.148 8.741 1.00 91.19 108 GLY A N 1
ATOM 832 C CA . GLY A 1 108 ? 9.316 7.367 8.732 1.00 91.19 108 GLY A CA 1
ATOM 833 C C . GLY A 1 108 ? 8.543 6.056 8.707 1.00 91.19 108 GLY A C 1
ATOM 834 O O . GLY A 1 108 ? 7.745 5.817 9.603 1.00 91.19 108 GLY A O 1
ATOM 835 N N . ALA A 1 109 ? 8.816 5.164 7.752 1.00 89.00 109 ALA A N 1
ATOM 836 C CA . ALA A 1 109 ? 8.100 3.892 7.661 1.00 89.00 109 ALA A CA 1
ATOM 837 C C . ALA A 1 109 ? 8.295 3.009 8.908 1.00 89.00 109 ALA A C 1
ATOM 839 O O . ALA A 1 109 ? 7.329 2.443 9.421 1.00 89.00 109 ALA A O 1
ATOM 840 N N . LEU A 1 110 ? 9.528 2.913 9.421 1.00 92.31 110 LEU A N 1
ATOM 841 C CA . LEU A 1 110 ? 9.842 2.074 10.578 1.00 92.31 110 LEU A CA 1
ATOM 842 C C . LEU A 1 110 ? 9.288 2.661 11.879 1.00 92.31 110 LEU A C 1
ATOM 844 O O . LEU A 1 110 ? 8.586 1.963 12.607 1.00 92.31 110 LEU A O 1
ATOM 848 N N . VAL A 1 111 ? 9.572 3.934 12.167 1.00 92.81 111 VAL A N 1
ATOM 849 C CA . VAL A 1 111 ? 9.172 4.581 13.425 1.00 92.81 111 VAL A CA 1
ATOM 850 C C . VAL A 1 111 ? 7.660 4.732 13.488 1.00 92.81 111 VAL A C 1
ATOM 852 O O . VAL A 1 111 ? 7.069 4.392 14.507 1.00 92.81 111 VAL A O 1
ATOM 855 N N . VAL A 1 112 ? 7.018 5.180 12.406 1.00 91.88 112 VAL A N 1
ATOM 856 C CA . VAL A 1 112 ? 5.558 5.332 12.375 1.00 91.88 112 VAL A CA 1
ATOM 857 C C . VAL A 1 112 ? 4.873 3.975 12.471 1.00 91.88 112 VAL A C 1
ATOM 859 O O . VAL A 1 112 ? 3.959 3.822 13.276 1.00 91.88 112 VAL A O 1
ATOM 862 N N . GLY A 1 113 ? 5.332 2.975 11.713 1.00 91.62 113 GLY A N 1
ATOM 863 C CA . GLY A 1 113 ? 4.758 1.631 11.762 1.00 91.62 113 GLY A CA 1
ATOM 864 C C . GLY A 1 113 ? 4.881 0.997 13.149 1.00 91.62 113 GLY A C 1
ATOM 865 O O . GLY A 1 113 ? 3.904 0.472 13.681 1.00 91.62 113 GLY A O 1
ATOM 866 N N . GLN A 1 114 ? 6.059 1.086 13.773 1.00 93.38 114 GLN A N 1
ATOM 867 C CA . GLN A 1 114 ? 6.275 0.555 15.121 1.00 93.38 114 GLN A CA 1
ATOM 868 C C . GLN A 1 114 ? 5.485 1.322 16.182 1.00 93.38 114 GLN A C 1
ATOM 870 O O . GLN A 1 114 ? 4.855 0.693 17.031 1.00 93.38 114 GLN A O 1
ATOM 875 N N . ALA A 1 115 ? 5.479 2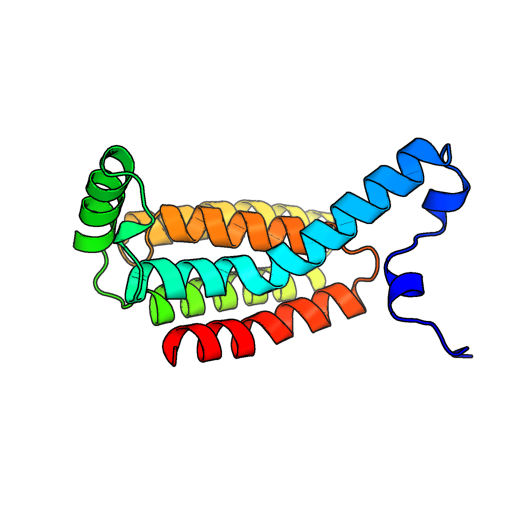.655 16.127 1.00 92.12 115 ALA A N 1
ATOM 876 C CA . ALA A 1 115 ? 4.735 3.480 17.071 1.00 92.12 115 ALA A CA 1
ATOM 877 C C . ALA A 1 115 ? 3.223 3.240 16.962 1.00 92.12 115 ALA A C 1
ATOM 879 O O . ALA A 1 115 ? 2.558 3.120 17.986 1.00 92.12 115 ALA A O 1
ATOM 880 N N . ALA A 1 116 ? 2.685 3.096 15.746 1.00 91.25 116 ALA A N 1
ATOM 881 C CA . ALA A 1 116 ? 1.266 2.819 15.526 1.00 91.25 116 ALA A CA 1
ATOM 882 C C . ALA A 1 116 ? 0.835 1.472 16.132 1.00 91.25 116 ALA A C 1
ATOM 884 O O . ALA A 1 116 ? -0.239 1.376 16.732 1.00 91.25 116 ALA A O 1
ATOM 885 N N . VAL A 1 117 ? 1.699 0.454 16.034 1.00 92.00 117 VAL A N 1
ATOM 886 C CA . VAL A 1 117 ? 1.477 -0.860 16.653 1.00 92.00 117 VAL A CA 1
ATOM 887 C C . VAL A 1 117 ? 1.601 -0.796 18.174 1.00 92.00 117 VAL A C 1
ATOM 889 O O . VAL A 1 117 ? 0.753 -1.333 18.882 1.00 92.00 117 VAL A O 1
ATOM 892 N N . GLN A 1 118 ? 2.634 -0.133 18.699 1.00 91.25 118 GLN A N 1
ATOM 893 C CA . GLN A 1 118 ? 2.855 -0.013 20.146 1.00 91.25 118 GLN A CA 1
ATOM 894 C C . GLN A 1 118 ? 1.770 0.813 20.841 1.00 91.25 118 GLN A C 1
ATOM 896 O O . GLN A 1 118 ? 1.378 0.490 21.958 1.00 91.25 118 GLN A O 1
ATOM 901 N N . ALA A 1 119 ? 1.257 1.847 20.172 1.00 88.12 119 ALA A N 1
ATOM 902 C CA . ALA A 1 119 ? 0.147 2.657 20.659 1.00 88.12 119 ALA A CA 1
ATOM 903 C C . ALA A 1 119 ? -1.204 1.918 20.615 1.00 88.12 119 ALA A C 1
ATOM 905 O O . ALA A 1 119 ? -2.203 2.461 21.081 1.00 88.12 119 ALA A O 1
ATOM 906 N N . GLY A 1 120 ? -1.262 0.713 20.033 1.00 86.25 120 GLY A N 1
ATOM 907 C CA . GLY A 1 120 ? -2.502 -0.048 19.875 1.00 86.25 120 GLY A CA 1
ATOM 908 C C . GLY A 1 120 ? -3.502 0.609 18.921 1.00 86.25 120 GLY A C 1
ATOM 909 O O . GLY A 1 120 ? -4.679 0.274 18.943 1.00 86.25 120 GLY A O 1
ATOM 910 N N . ILE A 1 121 ? -3.058 1.553 18.087 1.00 87.69 121 ILE A N 1
ATOM 911 C CA . ILE A 1 121 ? -3.919 2.241 17.113 1.00 87.69 121 ILE A CA 1
ATOM 912 C C . ILE A 1 121 ? -4.080 1.372 15.864 1.00 87.69 121 ILE A C 1
ATOM 914 O O . ILE A 1 121 ? -5.120 1.406 15.213 1.00 87.69 121 ILE A O 1
ATOM 918 N N . VAL A 1 122 ? -3.050 0.587 15.539 1.00 90.44 122 VAL A N 1
ATOM 919 C CA . VAL A 1 122 ? -2.971 -0.220 14.325 1.00 90.44 122 VAL A CA 1
ATOM 920 C C . VAL A 1 122 ? -2.549 -1.651 14.652 1.00 90.44 122 VAL A C 1
ATOM 922 O O . VAL A 1 122 ? -1.650 -1.894 15.454 1.00 90.44 122 VAL A O 1
ATOM 925 N N . SER A 1 123 ? -3.178 -2.620 13.997 1.00 90.81 123 SER A N 1
ATOM 926 C CA . SER A 1 123 ? -2.850 -4.033 14.084 1.00 90.81 123 SER A CA 1
ATOM 927 C 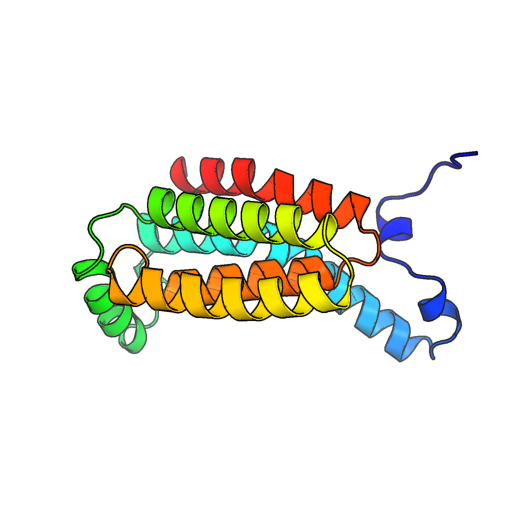C . SER A 1 123 ? -1.546 -4.344 13.331 1.00 90.81 123 SER A C 1
ATOM 929 O O . SER A 1 123 ? -1.339 -3.886 12.203 1.00 90.81 123 SER A O 1
ATOM 931 N N . PRO A 1 124 ? -0.669 -5.204 13.885 1.00 90.19 124 PRO A N 1
ATOM 932 C CA . PRO A 1 124 ? 0.547 -5.634 13.192 1.00 90.19 124 PRO A CA 1
ATOM 933 C C . PRO A 1 124 ? 0.278 -6.250 11.812 1.00 90.19 124 PRO A C 1
ATOM 935 O O . PRO A 1 124 ? 1.094 -6.125 10.903 1.00 90.19 124 PRO A O 1
ATOM 938 N N . LEU A 1 125 ? -0.874 -6.913 11.650 1.00 89.31 125 LEU A N 1
ATOM 939 C CA . LEU A 1 125 ? -1.256 -7.543 10.389 1.00 89.31 125 LEU A CA 1
ATOM 940 C C . LEU A 1 125 ? -1.519 -6.500 9.298 1.00 89.31 125 LEU A C 1
ATOM 942 O O . LEU A 1 125 ? -1.056 -6.684 8.174 1.00 89.31 125 LEU A O 1
ATOM 946 N N . LEU A 1 126 ? -2.203 -5.398 9.623 1.00 91.62 126 LEU A N 1
ATOM 947 C CA . LEU A 1 126 ? -2.429 -4.323 8.662 1.00 91.62 126 LEU A CA 1
ATOM 948 C C . LEU A 1 126 ? -1.105 -3.701 8.204 1.00 91.62 126 LEU A C 1
ATOM 950 O O . LEU A 1 126 ? -0.933 -3.474 7.010 1.00 91.62 126 LEU A O 1
ATOM 954 N N . VAL A 1 127 ? -0.153 -3.469 9.117 1.00 92.56 127 VAL A N 1
ATOM 955 C CA . VAL A 1 127 ? 1.160 -2.897 8.756 1.00 92.56 127 VAL A CA 1
ATOM 956 C C . VAL A 1 127 ? 1.865 -3.753 7.703 1.00 92.56 127 VAL A C 1
ATOM 958 O O . VAL A 1 127 ? 2.411 -3.216 6.742 1.00 92.56 127 VAL A O 1
ATOM 961 N N . ILE A 1 128 ? 1.807 -5.081 7.839 1.00 91.62 128 ILE A N 1
ATOM 962 C CA . ILE A 1 128 ? 2.371 -6.011 6.850 1.00 91.62 128 ILE A CA 1
ATOM 963 C C . ILE A 1 128 ? 1.663 -5.857 5.499 1.00 91.62 128 ILE A C 1
ATOM 965 O O . ILE A 1 128 ? 2.324 -5.760 4.466 1.00 91.62 128 ILE A O 1
ATOM 969 N N . VAL A 1 129 ? 0.330 -5.802 5.494 1.00 93.06 129 VAL A N 1
ATOM 970 C CA . VAL A 1 129 ? -0.465 -5.651 4.264 1.00 93.06 129 VAL A CA 1
ATOM 971 C C . VAL A 1 129 ? -0.147 -4.334 3.549 1.00 93.06 129 VAL A C 1
ATOM 973 O O . VAL A 1 129 ? 0.089 -4.335 2.341 1.00 93.06 129 VAL A O 1
ATOM 976 N N . VAL A 1 130 ? -0.080 -3.225 4.288 1.00 93.31 130 VAL A N 1
ATOM 977 C CA . VAL A 1 130 ? 0.250 -1.897 3.747 1.00 93.31 130 VAL A CA 1
ATOM 978 C C . VAL A 1 130 ? 1.701 -1.840 3.259 1.00 93.31 130 VAL A C 1
ATOM 980 O O . VAL A 1 130 ? 1.989 -1.238 2.225 1.00 93.31 130 VAL A O 1
ATOM 983 N N . ALA A 1 131 ? 2.636 -2.507 3.941 1.00 91.88 131 ALA A N 1
ATOM 984 C CA . ALA A 1 131 ? 4.015 -2.612 3.470 1.00 91.88 131 ALA A CA 1
ATOM 985 C C . ALA A 1 131 ? 4.092 -3.354 2.126 1.00 91.88 131 ALA A C 1
ATOM 987 O O . ALA A 1 131 ? 4.738 -2.871 1.196 1.00 91.88 131 ALA A O 1
ATOM 988 N N . ILE A 1 132 ? 3.385 -4.482 1.987 1.00 93.31 132 ILE A N 1
ATOM 989 C CA . ILE A 1 132 ? 3.318 -5.245 0.732 1.00 93.31 132 ILE A CA 1
ATOM 990 C C . ILE A 1 132 ? 2.704 -4.398 -0.387 1.00 93.31 132 ILE A C 1
ATOM 992 O O . ILE A 1 132 ? 3.279 -4.333 -1.474 1.00 93.31 132 ILE A O 1
ATOM 996 N N . SER A 1 133 ? 1.582 -3.714 -0.130 1.00 92.81 133 SER A N 1
ATOM 997 C CA . SER A 1 133 ? 0.945 -2.851 -1.134 1.00 92.81 133 SER A CA 1
ATOM 998 C C . SER A 1 133 ? 1.899 -1.738 -1.579 1.00 92.81 133 SER A C 1
ATOM 1000 O O . SER A 1 133 ? 2.029 -1.443 -2.768 1.00 92.81 133 SER A O 1
ATOM 1002 N N . THR A 1 134 ? 2.618 -1.126 -0.641 1.00 90.44 134 THR A N 1
ATOM 1003 C CA . THR A 1 134 ? 3.558 -0.032 -0.913 1.00 90.44 134 THR A CA 1
ATOM 1004 C C . THR A 1 134 ? 4.763 -0.504 -1.722 1.00 90.44 134 THR A C 1
ATOM 1006 O O . THR A 1 134 ? 5.126 0.148 -2.700 1.00 90.44 134 THR A O 1
ATOM 1009 N N . ILE A 1 135 ? 5.334 -1.664 -1.384 1.00 90.62 135 ILE A N 1
ATOM 1010 C CA . ILE A 1 135 ? 6.423 -2.289 -2.149 1.00 90.62 135 ILE A CA 1
ATOM 1011 C C . ILE A 1 135 ? 5.958 -2.620 -3.571 1.00 90.62 135 ILE A C 1
ATOM 1013 O O . ILE A 1 135 ? 6.657 -2.310 -4.535 1.00 90.62 135 ILE A O 1
ATOM 1017 N N . ALA A 1 136 ? 4.755 -3.177 -3.718 1.00 91.50 136 ALA A N 1
ATOM 1018 C CA . ALA A 1 136 ? 4.172 -3.470 -5.022 1.00 91.50 136 ALA A CA 1
ATOM 1019 C C . ALA A 1 136 ? 4.013 -2.204 -5.885 1.00 91.50 136 ALA A C 1
ATOM 1021 O O . ALA A 1 136 ? 4.290 -2.229 -7.083 1.00 91.50 136 ALA A O 1
ATOM 1022 N N . ALA A 1 137 ? 3.664 -1.061 -5.287 1.00 88.81 137 ALA A N 1
ATOM 1023 C CA . ALA A 1 137 ? 3.574 0.201 -6.020 1.00 88.81 137 ALA A CA 1
ATOM 1024 C C . ALA A 1 137 ? 4.918 0.687 -6.591 1.00 88.81 137 ALA A C 1
ATOM 1026 O O . ALA A 1 137 ? 4.920 1.414 -7.581 1.00 88.81 137 ALA A O 1
ATOM 1027 N N . PHE A 1 138 ? 6.051 0.309 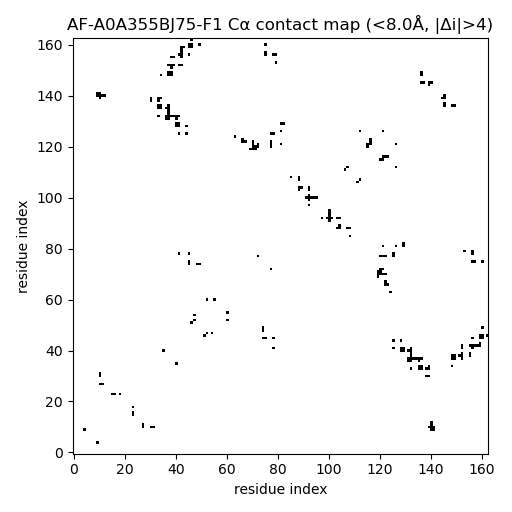-5.991 1.00 86.62 138 PHE A N 1
ATOM 1028 C CA . PHE A 1 138 ? 7.382 0.658 -6.502 1.00 86.62 138 PHE A CA 1
ATOM 1029 C C . PHE A 1 138 ? 7.850 -0.233 -7.657 1.00 86.62 138 PHE A C 1
ATOM 1031 O O . PHE A 1 138 ? 8.772 0.144 -8.372 1.00 86.62 138 PHE A O 1
ATOM 1038 N N . ALA A 1 139 ? 7.209 -1.383 -7.882 1.00 87.94 139 ALA A N 1
ATOM 1039 C CA . ALA A 1 139 ? 7.494 -2.226 -9.044 1.00 87.94 139 ALA A CA 1
ATOM 1040 C C . ALA A 1 139 ? 6.883 -1.674 -10.350 1.00 87.94 139 ALA A C 1
ATOM 1042 O O . ALA A 1 139 ? 7.183 -2.182 -11.431 1.00 87.94 139 ALA A O 1
ATOM 1043 N N . ILE A 1 140 ? 6.021 -0.653 -10.264 1.00 86.88 140 ILE A N 1
ATOM 1044 C CA . ILE A 1 140 ? 5.398 -0.001 -11.419 1.00 86.88 140 ILE A CA 1
ATOM 1045 C C . ILE A 1 140 ? 6.417 0.972 -12.038 1.00 86.88 140 ILE A C 1
ATOM 1047 O O . ILE A 1 140 ? 6.846 1.903 -11.358 1.00 86.88 140 ILE A O 1
ATOM 1051 N N . PRO A 1 141 ? 6.798 0.798 -13.317 1.00 80.38 141 PRO A N 1
ATOM 1052 C CA . PRO A 1 141 ? 7.910 1.539 -13.916 1.00 80.38 141 PRO A CA 1
ATOM 1053 C C . PRO A 1 141 ? 7.592 3.022 -14.146 1.00 80.38 141 PRO A C 1
ATOM 1055 O O . PRO A 1 141 ? 8.483 3.866 -14.076 1.00 80.38 141 PRO A O 1
ATOM 1058 N N . ASN A 1 142 ? 6.326 3.361 -14.398 1.00 84.31 142 ASN A N 1
ATOM 1059 C CA . ASN A 1 142 ? 5.903 4.741 -14.595 1.00 84.31 142 ASN A CA 1
ATOM 1060 C C . ASN A 1 142 ? 5.392 5.356 -13.279 1.00 84.31 142 ASN A C 1
ATOM 1062 O O . ASN A 1 142 ? 4.368 4.937 -12.734 1.00 84.31 142 ASN A O 1
ATOM 1066 N N . ASN A 1 143 ? 6.075 6.400 -12.801 1.00 80.25 143 ASN A N 1
ATOM 1067 C CA . ASN A 1 143 ? 5.722 7.111 -11.569 1.00 80.25 143 ASN A CA 1
ATOM 1068 C C . ASN A 1 143 ? 4.329 7.758 -11.603 1.00 80.25 143 ASN A C 1
ATOM 1070 O O . ASN A 1 143 ? 3.645 7.785 -10.575 1.00 80.25 143 ASN A O 1
ATOM 1074 N N . GLU A 1 144 ? 3.887 8.263 -12.757 1.00 81.88 144 GLU A N 1
ATOM 1075 C CA . GLU A 1 144 ? 2.551 8.854 -12.894 1.00 81.88 144 GLU A CA 1
ATOM 1076 C C . GLU A 1 144 ? 1.473 7.784 -12.719 1.00 81.88 144 GLU A C 1
ATOM 1078 O O . GLU A 1 144 ? 0.521 7.966 -11.959 1.00 81.88 144 GLU A O 1
ATOM 1083 N N . GLN A 1 145 ? 1.677 6.610 -13.321 1.00 80.19 145 GLN A N 1
ATOM 1084 C CA . GLN A 1 145 ? 0.774 5.476 -13.147 1.00 80.19 145 GLN A CA 1
ATOM 1085 C C . GLN A 1 145 ? 0.782 4.918 -11.735 1.00 80.19 145 GLN A C 1
ATOM 1087 O O . GLN A 1 145 ? -0.277 4.617 -11.189 1.00 80.19 145 GLN A O 1
ATOM 1092 N N . ALA A 1 146 ? 1.962 4.802 -11.125 1.00 83.88 146 ALA A N 1
ATOM 1093 C CA . ALA A 1 146 ? 2.078 4.381 -9.739 1.00 83.88 146 ALA A CA 1
ATOM 1094 C C . ALA A 1 146 ? 1.291 5.327 -8.818 1.00 83.88 146 ALA A C 1
ATOM 1096 O O . ALA A 1 146 ? 0.643 4.877 -7.880 1.00 83.88 146 ALA A O 1
ATOM 1097 N N . SER A 1 147 ? 1.307 6.633 -9.097 1.00 84.38 147 SER A N 1
ATOM 1098 C CA . SER A 1 147 ? 0.554 7.634 -8.331 1.00 84.38 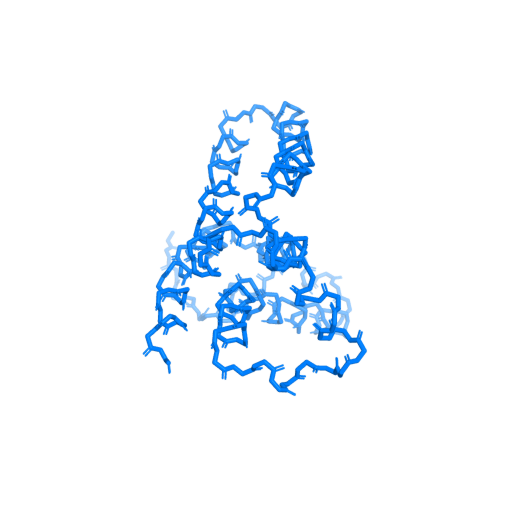147 SER A CA 1
ATOM 1099 C C . SER A 1 147 ? -0.957 7.535 -8.583 1.00 84.38 147 SER A C 1
ATOM 1101 O O . SER A 1 147 ? -1.733 7.558 -7.631 1.00 84.38 147 SER A O 1
ATOM 1103 N N . ALA A 1 148 ? -1.385 7.326 -9.832 1.00 86.12 148 ALA A N 1
ATOM 1104 C CA . ALA A 1 148 ? -2.794 7.102 -10.165 1.00 86.12 148 ALA A CA 1
ATOM 1105 C C . ALA A 1 148 ? -3.362 5.833 -9.499 1.00 86.12 148 ALA A C 1
ATOM 1107 O O . ALA A 1 148 ? -4.450 5.859 -8.924 1.00 86.12 148 ALA A O 1
ATOM 1108 N N . LEU A 1 149 ? -2.605 4.730 -9.513 1.00 85.62 149 LEU A N 1
ATOM 1109 C CA . LEU A 1 149 ? -2.986 3.473 -8.863 1.00 85.62 149 LEU A CA 1
ATOM 1110 C C . LEU A 1 149 ? -3.030 3.598 -7.335 1.00 85.62 149 LEU A C 1
ATOM 1112 O O . LEU A 1 149 ? -3.901 3.006 -6.706 1.00 85.62 149 LEU A O 1
ATOM 1116 N N . ARG A 1 150 ? -2.150 4.401 -6.725 1.00 84.62 150 ARG A N 1
ATOM 1117 C CA . ARG A 1 150 ? -2.243 4.714 -5.288 1.00 84.62 150 ARG A CA 1
ATOM 1118 C C . ARG A 1 150 ? -3.529 5.466 -4.959 1.00 84.62 150 ARG A C 1
ATOM 1120 O O . ARG A 1 150 ? -4.204 5.106 -4.002 1.00 84.62 150 ARG A O 1
ATOM 1127 N N . LEU A 1 151 ? -3.928 6.431 -5.789 1.00 86.31 151 LEU A N 1
ATOM 1128 C CA . LEU A 1 151 ? -5.190 7.150 -5.595 1.00 86.31 151 LEU A CA 1
ATOM 1129 C C . LEU A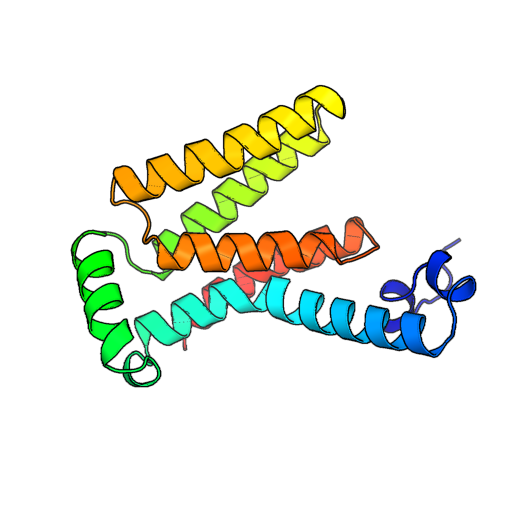 1 151 ? -6.408 6.214 -5.685 1.00 86.31 151 LEU A C 1
ATOM 1131 O O . LEU A 1 151 ? -7.371 6.384 -4.942 1.00 86.31 151 LEU A O 1
ATOM 1135 N N . LEU A 1 152 ? -6.342 5.189 -6.544 1.00 87.69 152 LEU A N 1
ATOM 1136 C CA . LEU A 1 152 ? -7.379 4.157 -6.675 1.00 87.69 152 LEU A CA 1
ATOM 1137 C C . LEU A 1 152 ? -7.532 3.263 -5.431 1.00 87.69 152 LEU A C 1
ATOM 1139 O O . LEU A 1 152 ? -8.581 2.632 -5.281 1.00 87.69 152 LEU A O 1
ATOM 1143 N N . ARG A 1 153 ? -6.562 3.248 -4.504 1.00 87.56 153 ARG A N 1
ATOM 1144 C CA . ARG A 1 153 ? -6.681 2.505 -3.236 1.00 87.56 153 ARG A CA 1
ATOM 1145 C C . ARG A 1 153 ? -7.804 3.033 -2.361 1.00 87.56 153 ARG A C 1
ATOM 1147 O O . ARG A 1 153 ? -8.520 2.237 -1.768 1.00 87.56 153 ARG A O 1
ATOM 1154 N N . PHE A 1 154 ? -7.995 4.352 -2.297 1.00 88.81 154 PHE A N 1
ATOM 1155 C CA . PHE A 1 154 ? -9.022 4.945 -1.438 1.00 88.81 154 PHE A CA 1
ATOM 1156 C C . PHE A 1 154 ? -10.444 4.536 -1.868 1.00 88.81 154 PHE A C 1
ATOM 1158 O O . PHE A 1 154 ? -11.178 4.027 -1.021 1.00 88.81 154 PHE A O 1
ATOM 1165 N N . PRO A 1 155 ? -10.840 4.640 -3.156 1.00 89.25 155 PRO A N 1
ATOM 1166 C CA . PRO A 1 155 ? -12.103 4.080 -3.634 1.00 89.25 155 PRO A CA 1
ATOM 1167 C C . PRO A 1 155 ? -12.248 2.579 -3.371 1.00 89.25 155 PRO A C 1
ATOM 1169 O O . PRO A 1 155 ? -13.317 2.143 -2.947 1.00 89.25 155 PRO A O 1
ATOM 1172 N N . MET A 1 156 ? -11.190 1.785 -3.582 1.00 89.44 156 MET A N 1
ATOM 1173 C CA . MET A 1 156 ? -11.237 0.342 -3.314 1.00 89.44 156 MET A CA 1
ATOM 1174 C C . MET A 1 156 ? -11.467 0.040 -1.830 1.00 89.44 156 MET A C 1
ATOM 1176 O O . MET A 1 156 ? -12.301 -0.795 -1.487 1.00 89.44 156 MET A O 1
ATOM 1180 N N . LEU A 1 157 ? -10.780 0.754 -0.946 1.00 89.69 157 LEU A N 1
ATOM 1181 C CA . LEU A 1 157 ? -10.901 0.611 0.501 1.00 89.69 157 LEU A CA 1
ATOM 1182 C C . LEU A 1 157 ? -12.298 1.020 0.993 1.00 89.69 157 LEU A C 1
ATOM 1184 O O . LEU A 1 157 ? -12.871 0.343 1.842 1.00 89.69 157 LEU A O 1
ATOM 1188 N N . ILE A 1 158 ? -12.886 2.063 0.398 1.00 88.69 158 ILE A N 1
ATOM 1189 C CA . ILE A 1 158 ? -14.287 2.446 0.622 1.00 88.69 158 ILE A CA 1
ATOM 1190 C C . ILE A 1 158 ? -15.231 1.334 0.156 1.00 88.69 158 ILE A C 1
ATOM 1192 O O . ILE A 1 158 ? -16.103 0.924 0.917 1.00 88.69 158 ILE A O 1
ATOM 1196 N N . SER A 1 159 ? -15.038 0.797 -1.052 1.00 85.94 159 SER A N 1
ATOM 1197 C CA . SER A 1 159 ? -15.893 -0.274 -1.582 1.00 85.94 159 SER A CA 1
ATOM 1198 C C . SER A 1 159 ? -15.861 -1.546 -0.726 1.00 85.94 159 SER A C 1
ATOM 1200 O O . SER A 1 159 ? -16.897 -2.170 -0.522 1.00 85.94 159 SER A O 1
ATOM 1202 N N . ALA A 1 160 ? -14.705 -1.884 -0.148 1.00 85.50 160 ALA A N 1
ATOM 1203 C CA . ALA A 1 160 ? -14.541 -3.048 0.720 1.00 85.50 160 ALA A CA 1
ATOM 1204 C C . ALA A 1 160 ? -15.280 -2.936 2.062 1.00 85.50 160 ALA A C 1
ATOM 1206 O O . ALA A 1 160 ? -15.541 -3.955 2.691 1.00 85.50 160 ALA A O 1
ATOM 1207 N N . ASN A 1 161 ? -15.605 -1.720 2.504 1.00 84.75 161 ASN A N 1
ATOM 1208 C CA . ASN A 1 161 ? -16.388 -1.489 3.717 1.00 84.75 161 ASN A CA 1
ATOM 1209 C C . ASN A 1 161 ? -17.909 -1.534 3.469 1.00 84.75 161 ASN A C 1
ATOM 1211 O O . ASN A 1 161 ? -18.669 -1.631 4.427 1.00 84.75 161 ASN A O 1
ATOM 1215 N N . PHE A 1 162 ? -18.349 -1.411 2.210 1.00 74.50 162 PHE A N 1
ATOM 1216 C CA . PHE A 1 162 ? -19.767 -1.459 1.819 1.00 74.50 162 PHE A CA 1
ATOM 1217 C C . PHE A 1 162 ? -20.245 -2.839 1.338 1.00 74.50 162 PHE A C 1
ATOM 1219 O O . PHE A 1 162 ? -21.456 -3.037 1.234 1.00 74.50 162 PHE A O 1
ATOM 1226 N N . LEU A 1 163 ? -19.316 -3.736 0.989 1.00 58.78 163 LEU A N 1
ATOM 1227 C CA . LEU A 1 163 ? -19.576 -5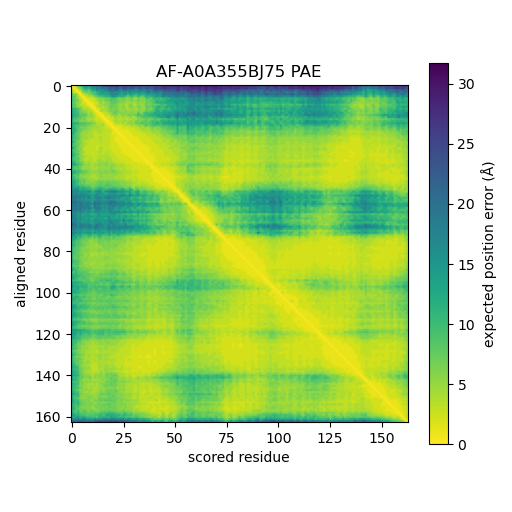.169 0.769 1.00 58.78 163 LEU A CA 1
ATOM 1228 C C . LEU A 1 163 ? -20.022 -5.852 2.058 1.00 58.78 163 LEU A C 1
ATOM 1230 O O . LEU A 1 163 ? -20.685 -6.908 1.967 1.00 58.78 163 LEU A O 1
#

Mean predicted aligned error: 6.39 Å

Solvent-accessible surface area (backbone atoms only — not comparable to full-atom values): 8880 Å² total; per-residue (Å²): 134,90,70,96,71,59,82,67,57,61,67,56,56,82,69,45,77,78,41,60,70,69,59,33,50,52,52,42,52,52,37,54,52,18,56,52,38,33,32,42,38,58,18,50,50,30,30,32,71,74,76,42,62,82,78,45,58,72,83,55,39,58,57,52,51,57,49,50,73,60,28,88,56,54,63,60,59,35,49,50,54,53,54,51,49,52,52,51,52,48,60,53,30,73,75,39,60,68,77,57,15,52,51,49,48,52,51,44,54,51,53,50,52,51,47,35,39,74,70,30,56,34,44,71,67,55,54,54,38,49,50,51,17,54,54,23,38,68,58,42,83,41,66,69,55,33,50,52,45,54,61,48,26,57,62,40,40,55,51,33,73,74,110

Sequence (163 aa):
MAMPAGFFDFLQTADDYYLHPIFATVARWIRLLALVTSTSASAIYVAITTFHYEVIPSRLLLSVARTRGMVPLSSFVEALVMEVTIELLREATVRLPATVGQVIGVVGALVVGQAAVQAGIVSPLLVIVVAISTIAAFAIPNNEQASALRLLRFPMLISANFL